Protein AF-A0AAN6PJI0-F1 (afdb_monomer)

Mean predicted aligned error: 19.9 Å

Structure (mmCIF, N/CA/C/O backbone):
data_AF-A0AAN6PJI0-F1
#
_entry.id   AF-A0AAN6PJI0-F1
#
loop_
_atom_site.group_PDB
_atom_site.id
_atom_site.type_symbol
_atom_site.label_atom_id
_atom_site.label_alt_id
_atom_site.label_comp_id
_atom_site.label_asym_id
_atom_site.label_entity_id
_atom_site.label_seq_id
_atom_site.pdbx_PDB_ins_code
_atom_site.Cartn_x
_atom_site.Cartn_y
_atom_site.Cartn_z
_atom_site.occupancy
_atom_site.B_iso_or_equiv
_atom_site.auth_seq_id
_atom_site.auth_comp_id
_atom_site.auth_asym_id
_atom_site.auth_atom_id
_atom_site.pdbx_PDB_model_num
ATOM 1 N N . MET A 1 1 ? 9.173 64.957 23.600 1.00 38.16 1 MET A N 1
ATOM 2 C CA . MET A 1 1 ? 7.944 65.754 23.432 1.00 38.16 1 MET A CA 1
ATOM 3 C C . MET A 1 1 ? 7.036 64.960 22.505 1.00 38.16 1 MET A C 1
ATOM 5 O O . MET A 1 1 ? 7.439 64.750 21.376 1.00 38.16 1 MET A O 1
ATOM 9 N N . HIS A 1 2 ? 5.967 64.412 23.104 1.00 47.19 2 HIS A N 1
ATOM 10 C CA . HIS A 1 2 ? 4.679 63.859 22.622 1.00 47.19 2 HIS A CA 1
ATOM 11 C C . HIS A 1 2 ? 4.461 63.482 21.136 1.00 47.19 2 HIS A C 1
ATOM 13 O O . HIS A 1 2 ? 4.970 64.168 20.261 1.00 47.19 2 HIS A O 1
ATOM 19 N N . PRO A 1 3 ? 3.418 62.684 20.825 1.00 57.16 3 PRO A N 1
ATOM 20 C CA . PRO A 1 3 ? 2.967 61.373 21.329 1.00 57.16 3 PRO A CA 1
ATOM 21 C C . PRO A 1 3 ? 2.756 60.431 20.093 1.00 57.16 3 PRO A C 1
ATOM 23 O O . PRO A 1 3 ? 3.161 60.767 18.990 1.00 57.16 3 PRO A O 1
ATOM 26 N N . THR A 1 4 ? 2.211 59.215 20.096 1.00 55.72 4 THR A N 1
ATOM 27 C CA . THR A 1 4 ? 0.791 58.864 20.277 1.00 55.72 4 THR A CA 1
ATOM 28 C C . THR A 1 4 ? 0.675 57.363 19.990 1.00 55.72 4 THR A C 1
ATOM 30 O O . THR A 1 4 ? 1.106 56.890 18.940 1.00 55.72 4 THR A O 1
ATOM 33 N N . ALA A 1 5 ? 0.100 56.620 20.928 1.00 54.84 5 ALA A N 1
ATOM 34 C CA . ALA A 1 5 ? -0.379 55.261 20.722 1.00 54.84 5 ALA A CA 1
ATOM 35 C C . ALA A 1 5 ? -1.598 55.266 19.789 1.00 54.84 5 ALA A C 1
ATOM 37 O O . ALA A 1 5 ? -2.395 56.188 19.895 1.00 54.84 5 ALA A O 1
ATOM 38 N N . LEU A 1 6 ? -1.799 54.220 18.981 1.00 56.66 6 LEU A N 1
ATOM 39 C CA . LEU A 1 6 ? -3.126 53.634 18.761 1.00 56.66 6 LEU A CA 1
ATOM 40 C C . LEU A 1 6 ? -2.981 52.170 18.312 1.00 56.66 6 LEU A C 1
ATOM 42 O O . LEU A 1 6 ? -2.373 51.842 17.298 1.00 56.66 6 LEU A O 1
ATOM 46 N N . LEU A 1 7 ? -3.533 51.306 19.158 1.00 54.62 7 LEU A N 1
ATOM 47 C CA . LEU A 1 7 ? -3.676 49.865 19.024 1.00 54.62 7 LEU A CA 1
ATOM 48 C C . LEU A 1 7 ? -4.573 49.525 17.827 1.00 54.62 7 LEU A C 1
ATOM 50 O O . LEU A 1 7 ? -5.766 49.815 17.863 1.00 54.62 7 LEU A O 1
ATOM 54 N N . PHE A 1 8 ? -4.053 48.812 16.829 1.00 54.12 8 PHE A N 1
ATOM 55 C CA . PHE A 1 8 ? -4.899 48.041 15.916 1.00 54.12 8 PHE A CA 1
ATOM 56 C C . PHE A 1 8 ? -5.066 46.624 16.467 1.00 54.12 8 PHE A C 1
ATOM 58 O O . PHE A 1 8 ? -4.474 45.660 15.989 1.00 54.12 8 PHE A O 1
ATOM 65 N N . LEU A 1 9 ? -5.904 46.512 17.501 1.00 57.09 9 LEU A N 1
ATOM 66 C CA . LEU A 1 9 ? -6.578 45.264 17.857 1.00 57.09 9 LEU A CA 1
ATOM 67 C C . LEU A 1 9 ? -7.657 44.983 16.799 1.00 57.09 9 LEU A C 1
ATOM 69 O O . LEU A 1 9 ? -8.849 45.160 17.031 1.00 57.09 9 LEU A O 1
ATOM 73 N N . GLY A 1 10 ? -7.220 44.577 15.608 1.00 56.66 10 GLY A N 1
ATOM 74 C CA . GLY A 1 10 ? -8.071 44.002 14.570 1.00 56.66 10 GLY A CA 1
ATOM 75 C C . GLY A 1 10 ? -8.195 42.503 14.799 1.00 56.66 10 GLY A C 1
ATOM 76 O O . GLY A 1 10 ? -7.484 41.714 14.184 1.00 56.66 10 GLY A O 1
ATOM 77 N N . PHE A 1 11 ? -9.048 42.128 15.748 1.00 57.69 11 PHE A N 1
ATOM 78 C CA . PHE A 1 11 ? -9.374 40.743 16.061 1.00 57.69 11 PHE A CA 1
ATOM 79 C C . PHE A 1 11 ? -9.913 40.009 14.821 1.00 57.69 11 PHE A C 1
ATOM 81 O O . PHE A 1 11 ? -10.855 40.449 14.167 1.00 57.69 11 PHE A O 1
ATOM 88 N N . LEU A 1 12 ? -9.290 38.865 14.550 1.00 66.06 12 LEU A N 1
ATOM 89 C CA . LEU A 1 12 ? -9.677 37.797 13.632 1.00 66.06 12 LEU A CA 1
ATOM 90 C C . LEU A 1 12 ? -11.150 37.381 13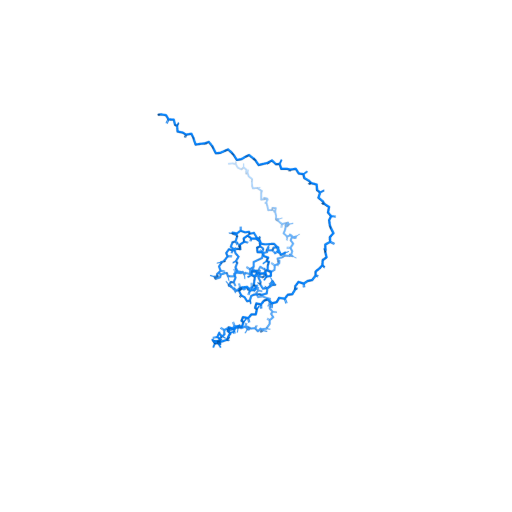.846 1.00 66.06 12 LEU A C 1
ATOM 92 O O . LEU A 1 12 ? -11.505 36.997 14.962 1.00 66.06 12 LEU A O 1
ATOM 96 N N . PRO A 1 13 ? -11.973 37.311 12.784 1.00 52.31 13 PRO A N 1
ATOM 97 C CA . PRO A 1 13 ? -12.663 36.043 12.579 1.00 52.31 13 PRO A CA 1
ATOM 98 C C . PRO A 1 13 ? -12.743 35.701 11.086 1.00 52.31 13 PRO A C 1
ATOM 100 O O . PRO A 1 13 ? -13.721 35.985 10.399 1.00 52.31 13 PRO A O 1
ATOM 103 N N . HIS A 1 14 ? -11.710 35.027 10.586 1.00 52.28 14 HIS A N 1
ATOM 104 C CA . HIS A 1 14 ? -11.825 34.204 9.377 1.00 52.28 14 HIS A CA 1
ATOM 105 C C . HIS A 1 14 ? -11.459 32.743 9.664 1.00 52.28 14 HIS A C 1
ATOM 107 O O . HIS A 1 14 ? -10.872 32.044 8.849 1.00 52.28 14 HIS A O 1
ATOM 113 N N . LEU A 1 15 ? -11.816 32.277 10.863 1.00 58.16 15 LEU A N 1
ATOM 114 C CA . LEU A 1 15 ? -11.722 30.877 11.273 1.00 58.16 15 LEU A CA 1
ATOM 115 C C . LEU A 1 15 ? -13.119 30.253 11.316 1.00 58.16 15 LEU A C 1
ATOM 117 O O . LEU A 1 15 ? -13.528 29.701 12.330 1.00 58.16 15 LEU A O 1
ATOM 121 N N . ILE A 1 16 ? -13.890 30.374 10.235 1.00 65.88 16 ILE A N 1
ATOM 122 C CA . ILE A 1 16 ? -15.137 29.614 10.098 1.00 65.88 16 ILE A CA 1
ATOM 123 C C . ILE A 1 16 ? -15.240 29.100 8.664 1.00 65.88 16 ILE A C 1
ATOM 125 O O . ILE A 1 16 ? -15.886 29.716 7.826 1.00 65.88 16 ILE A O 1
ATOM 129 N N . SER A 1 17 ? -14.542 27.996 8.384 1.00 58.66 17 SER A N 1
ATOM 130 C CA . SER A 1 17 ? -14.845 26.945 7.387 1.00 58.66 17 SER A CA 1
ATOM 131 C C . SER A 1 17 ? -13.541 26.182 7.112 1.00 58.66 17 SER A C 1
ATOM 133 O O . SER A 1 17 ? -12.540 26.794 6.783 1.00 58.66 17 SER A O 1
ATOM 135 N N . ALA A 1 18 ? -13.416 24.867 7.253 1.00 55.69 18 ALA A N 1
ATOM 136 C CA . ALA A 1 18 ? -14.421 23.829 7.168 1.00 55.69 18 ALA A CA 1
ATOM 137 C C . ALA A 1 18 ? -14.140 22.726 8.196 1.00 55.69 18 ALA A C 1
ATOM 139 O O . ALA A 1 18 ? -13.055 22.141 8.244 1.00 55.69 18 ALA A O 1
ATOM 140 N N . ALA A 1 19 ? -15.163 22.394 8.979 1.00 56.12 19 ALA A N 1
ATOM 141 C CA . ALA A 1 19 ? -15.259 21.109 9.645 1.00 56.12 19 ALA A CA 1
ATOM 142 C C . ALA A 1 19 ? -15.482 20.025 8.578 1.00 56.12 19 ALA A C 1
ATOM 144 O O . ALA A 1 19 ? -16.600 19.622 8.285 1.00 56.12 19 ALA A O 1
ATOM 145 N N . ALA A 1 20 ? -14.388 19.583 7.972 1.00 59.81 20 ALA A N 1
ATOM 146 C CA . ALA A 1 20 ? -14.269 18.270 7.360 1.00 59.81 20 ALA A CA 1
ATOM 147 C C . ALA A 1 20 ? -12.823 17.799 7.541 1.00 59.81 20 ALA A C 1
ATOM 149 O O . ALA A 1 20 ? -12.128 17.448 6.588 1.00 59.81 20 ALA A O 1
ATOM 150 N N . LEU A 1 21 ? -12.346 17.810 8.791 1.00 53.78 21 LEU A N 1
ATOM 151 C CA . LEU A 1 21 ? -11.175 17.028 9.171 1.00 53.78 21 LEU A CA 1
ATOM 152 C C . LEU A 1 21 ? -11.587 15.563 9.038 1.00 53.78 21 LEU A C 1
ATOM 154 O O . LEU A 1 21 ? -12.032 14.940 10.001 1.00 53.78 21 LEU A O 1
ATOM 158 N N . LYS A 1 22 ? -11.511 15.032 7.813 1.00 63.72 22 LYS A N 1
ATOM 159 C CA . LYS A 1 22 ? -11.614 13.598 7.577 1.00 63.72 22 LYS A CA 1
ATOM 160 C C . LYS A 1 22 ? -10.612 12.965 8.529 1.00 63.72 22 LYS A C 1
ATOM 162 O O . LYS A 1 22 ? -9.430 13.308 8.483 1.00 63.72 22 LYS A O 1
ATOM 167 N N . ALA A 1 23 ? -11.126 12.156 9.452 1.00 67.50 23 ALA A N 1
ATOM 168 C CA . ALA A 1 23 ? -10.345 11.438 10.443 1.00 67.50 23 ALA A CA 1
ATOM 169 C C . ALA A 1 23 ? -9.059 10.928 9.777 1.00 67.50 23 ALA A C 1
ATOM 171 O O . ALA A 1 23 ? -9.131 10.192 8.791 1.00 67.50 23 ALA A O 1
ATOM 172 N N . ARG A 1 24 ? -7.894 11.409 10.235 1.00 76.44 24 ARG A N 1
ATOM 173 C CA . ARG A 1 24 ? -6.611 11.049 9.625 1.00 76.44 24 ARG A CA 1
ATOM 174 C C . ARG A 1 24 ? -6.329 9.588 9.931 1.00 76.44 24 ARG A C 1
ATOM 176 O O . ARG A 1 24 ? -5.830 9.270 11.003 1.00 76.44 24 ARG A O 1
ATOM 183 N N . GLN A 1 25 ? -6.680 8.719 8.993 1.00 86.25 25 GLN A N 1
ATOM 184 C CA . GLN A 1 25 ? -6.248 7.334 8.987 1.00 86.25 25 GLN A CA 1
ATOM 185 C C . GLN A 1 25 ? -4.715 7.316 8.976 1.00 86.25 25 GLN A C 1
ATOM 187 O O . GLN A 1 25 ? -4.090 7.862 8.066 1.00 86.25 25 GLN A O 1
ATOM 192 N N . THR A 1 26 ? -4.118 6.702 9.988 1.00 92.25 26 THR A N 1
ATOM 193 C CA . THR A 1 26 ? -2.676 6.485 10.062 1.00 92.25 26 THR A CA 1
ATOM 194 C C . THR A 1 26 ? -2.379 5.081 9.564 1.00 92.25 26 THR A C 1
ATOM 196 O O . THR A 1 26 ? -2.948 4.114 10.070 1.00 92.25 26 THR A O 1
ATOM 199 N N . VAL A 1 27 ? -1.479 4.965 8.593 1.00 94.94 27 VAL A N 1
ATOM 200 C CA . VAL A 1 27 ? -0.956 3.676 8.134 1.00 94.94 27 VAL A CA 1
ATOM 201 C C . VAL A 1 27 ? 0.457 3.502 8.670 1.00 94.94 27 VAL A C 1
ATOM 203 O O . VAL A 1 27 ? 1.307 4.372 8.480 1.00 94.94 27 VAL A O 1
ATOM 206 N N . THR A 1 28 ? 0.722 2.370 9.313 1.00 96.56 28 THR A N 1
ATOM 207 C CA . THR A 1 28 ? 2.076 1.936 9.661 1.00 96.56 28 THR A CA 1
ATOM 208 C C . THR A 1 28 ? 2.437 0.753 8.783 1.00 96.56 28 THR A C 1
ATOM 210 O O . THR A 1 28 ? 1.921 -0.348 8.974 1.00 96.56 28 THR A O 1
ATOM 213 N N . CYS A 1 29 ? 3.320 0.984 7.813 1.00 97.81 29 CYS A N 1
ATOM 214 C CA . CYS A 1 29 ? 3.800 -0.074 6.943 1.00 97.81 29 CYS A CA 1
ATOM 215 C C . CYS A 1 29 ? 5.008 -0.793 7.545 1.00 97.81 29 CYS A C 1
ATOM 217 O O . CYS A 1 29 ? 5.931 -0.149 8.037 1.00 97.81 29 CYS A O 1
ATOM 219 N N . GLN A 1 30 ? 4.993 -2.121 7.488 1.00 97.81 30 GLN A N 1
ATOM 220 C CA . GLN A 1 30 ? 6.086 -2.987 7.932 1.00 97.81 30 GLN A CA 1
ATOM 221 C C . GLN A 1 30 ? 6.850 -3.580 6.746 1.00 97.81 30 GLN A C 1
ATOM 223 O O . GLN A 1 30 ? 8.071 -3.682 6.807 1.00 97.81 30 GLN A O 1
ATOM 228 N N . ILE A 1 31 ? 6.147 -3.956 5.671 1.00 97.94 31 ILE A N 1
ATOM 229 C CA . ILE A 1 31 ? 6.756 -4.507 4.455 1.00 97.94 31 ILE A CA 1
ATOM 230 C C . ILE A 1 31 ? 6.241 -3.748 3.239 1.00 97.94 31 ILE A C 1
ATOM 232 O O . ILE A 1 31 ? 5.034 -3.691 2.990 1.00 97.94 31 ILE A O 1
ATOM 236 N N . LEU A 1 32 ? 7.196 -3.204 2.493 1.00 98.38 32 LEU A N 1
ATOM 237 C CA . LEU A 1 32 ? 7.026 -2.605 1.179 1.00 98.38 32 LEU A CA 1
ATOM 238 C C . LEU A 1 32 ? 7.436 -3.630 0.123 1.00 98.38 32 LEU A C 1
ATOM 240 O O . LEU A 1 32 ? 8.415 -4.354 0.318 1.00 98.38 32 LEU A O 1
ATOM 244 N N . PHE A 1 33 ? 6.691 -3.696 -0.974 1.00 98.31 33 PHE A N 1
ATOM 245 C CA . PHE A 1 33 ? 7.032 -4.563 -2.091 1.00 98.31 33 PHE A CA 1
ATOM 246 C C . PHE A 1 33 ? 6.687 -3.904 -3.431 1.00 98.31 33 PHE A C 1
ATOM 248 O O . PHE A 1 33 ? 5.577 -3.372 -3.565 1.00 98.31 33 PHE A O 1
ATOM 255 N N . PRO A 1 34 ? 7.589 -3.950 -4.427 1.00 98.19 34 PRO A N 1
ATOM 256 C CA . PRO A 1 34 ? 7.363 -3.302 -5.707 1.00 98.19 34 PRO A CA 1
ATOM 257 C C . PRO A 1 34 ? 6.400 -4.111 -6.576 1.00 98.19 34 PRO A C 1
ATOM 259 O O . PRO A 1 34 ? 6.539 -5.328 -6.713 1.00 98.19 34 PRO A O 1
ATOM 262 N N . ALA A 1 35 ? 5.448 -3.434 -7.217 1.00 98.12 35 ALA A N 1
ATOM 263 C CA . ALA A 1 35 ? 4.647 -4.061 -8.267 1.00 98.12 35 ALA A CA 1
ATOM 264 C C . ALA A 1 35 ? 5.501 -4.351 -9.509 1.00 98.12 35 ALA A C 1
ATOM 266 O O . ALA A 1 35 ? 6.362 -3.554 -9.894 1.00 98.12 35 ALA A O 1
ATOM 267 N N . SER A 1 36 ? 5.244 -5.472 -10.169 1.00 97.75 36 SER A N 1
ATOM 268 C CA . SER A 1 36 ? 5.863 -5.828 -11.445 1.00 97.75 36 SER A CA 1
ATOM 269 C C . SER A 1 36 ? 5.097 -5.227 -12.625 1.00 97.75 36 SER A C 1
ATOM 271 O O . SER A 1 36 ? 3.953 -4.782 -12.512 1.00 97.75 36 SER A O 1
ATOM 273 N N . ALA A 1 37 ? 5.727 -5.223 -13.800 1.00 97.56 37 ALA A N 1
ATOM 274 C CA . ALA A 1 37 ? 5.069 -4.787 -15.023 1.00 97.56 37 ALA A CA 1
ATOM 275 C C . ALA A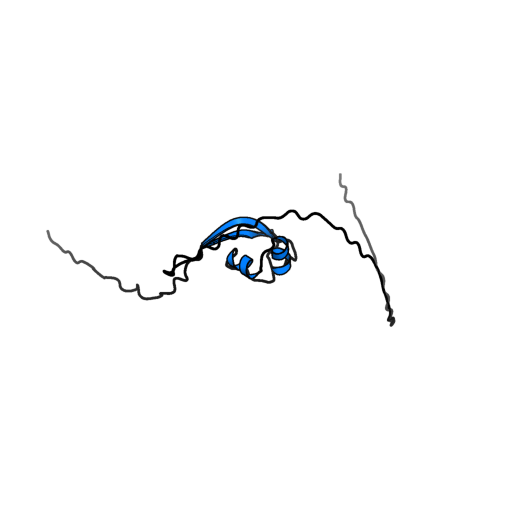 1 37 ? 3.872 -5.696 -15.345 1.00 97.56 37 ALA A C 1
ATOM 277 O O . ALA A 1 37 ? 4.023 -6.907 -15.481 1.00 97.56 37 ALA A O 1
ATOM 278 N N . GLY A 1 38 ? 2.691 -5.092 -15.492 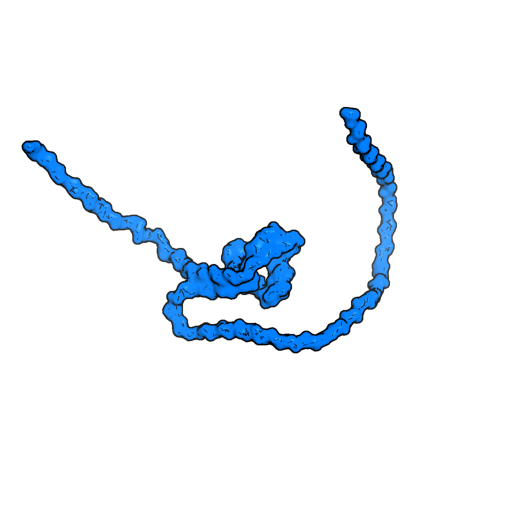1.00 95.69 38 GLY A N 1
ATOM 279 C CA . GLY A 1 38 ? 1.447 -5.808 -15.784 1.00 95.69 38 GLY A CA 1
ATOM 280 C C . GLY A 1 38 ? 0.682 -6.303 -14.554 1.00 95.69 38 GLY A C 1
ATOM 281 O O . GLY A 1 38 ? -0.395 -6.871 -14.729 1.00 95.69 38 GLY A O 1
ATOM 282 N N . ASP A 1 39 ? 1.177 -6.062 -13.334 1.00 97.62 39 ASP A N 1
ATOM 283 C CA . ASP A 1 39 ? 0.423 -6.397 -12.128 1.00 97.62 39 ASP A CA 1
ATOM 284 C C . ASP A 1 39 ? -0.877 -5.593 -12.026 1.00 97.62 39 ASP A C 1
ATOM 286 O O . ASP A 1 39 ? -0.934 -4.378 -12.252 1.00 97.62 39 ASP A O 1
ATOM 290 N N . THR A 1 40 ? -1.929 -6.299 -11.622 1.00 98.38 40 THR A N 1
ATOM 291 C CA . THR A 1 40 ? -3.197 -5.710 -11.204 1.00 98.38 40 THR A CA 1
ATOM 292 C C . THR A 1 40 ? -3.327 -5.784 -9.690 1.00 98.38 40 THR A C 1
ATOM 294 O O . THR A 1 40 ? -2.666 -6.602 -9.053 1.00 98.38 40 THR A O 1
ATOM 297 N N . CYS A 1 41 ? -4.221 -4.991 -9.099 1.00 98.06 41 CYS A N 1
ATOM 298 C CA . CYS A 1 41 ? -4.514 -5.117 -7.673 1.00 98.06 41 CYS A CA 1
ATOM 299 C C . CYS A 1 41 ? -4.874 -6.558 -7.289 1.00 98.06 41 CYS A C 1
ATOM 301 O O . CYS A 1 41 ? -4.334 -7.043 -6.310 1.00 98.06 41 CYS A O 1
ATOM 303 N N . ASP A 1 42 ? -5.713 -7.255 -8.062 1.00 98.31 42 ASP A N 1
ATOM 304 C CA . ASP A 1 42 ? -6.105 -8.643 -7.776 1.00 98.31 42 ASP A CA 1
ATOM 305 C C . ASP A 1 42 ? -4.919 -9.616 -7.818 1.00 98.31 42 ASP A C 1
ATOM 307 O O . ASP A 1 42 ? -4.691 -10.354 -6.859 1.00 98.31 42 ASP A O 1
ATOM 311 N N . SER A 1 43 ? -4.131 -9.598 -8.900 1.00 97.94 43 SER A N 1
ATOM 312 C CA . SER A 1 43 ? -2.983 -10.505 -9.041 1.00 97.94 43 SER A CA 1
ATOM 313 C C . SER A 1 43 ? -1.905 -10.231 -7.992 1.00 97.94 43 SER A C 1
ATOM 315 O O . SER A 1 43 ? -1.344 -11.168 -7.421 1.00 97.94 43 SER A O 1
ATOM 317 N N . PHE A 1 44 ? -1.658 -8.955 -7.693 1.00 98.00 44 PHE A N 1
ATOM 318 C CA . PHE A 1 44 ? -0.671 -8.532 -6.711 1.00 98.00 44 PHE A CA 1
ATOM 319 C C . PHE A 1 44 ? -1.087 -8.950 -5.298 1.00 98.00 44 PHE A C 1
ATOM 321 O O . PHE A 1 44 ? -0.344 -9.662 -4.625 1.00 98.00 44 PHE A O 1
ATOM 328 N N . VAL A 1 45 ? -2.295 -8.588 -4.851 1.00 98.00 45 VAL A N 1
ATOM 329 C CA . VAL A 1 45 ? -2.747 -8.838 -3.468 1.00 98.00 45 VAL A CA 1
ATOM 330 C C . VAL A 1 45 ? -2.972 -10.318 -3.170 1.00 98.00 45 VAL A C 1
ATOM 332 O O . VAL A 1 45 ? -2.758 -10.739 -2.031 1.00 98.00 45 VAL A O 1
ATOM 335 N N . ALA A 1 46 ? -3.326 -11.121 -4.179 1.00 97.88 46 ALA A N 1
ATOM 336 C CA . ALA A 1 46 ? -3.484 -12.565 -4.032 1.00 97.88 46 ALA A CA 1
ATOM 337 C C . ALA A 1 46 ? -2.186 -13.244 -3.562 1.00 97.88 46 ALA A C 1
ATOM 339 O O . ALA A 1 46 ? -2.237 -14.128 -2.706 1.00 97.88 46 ALA A O 1
ATOM 340 N N . SER A 1 47 ? -1.023 -12.788 -4.044 1.00 96.06 47 SER A N 1
ATOM 341 C CA . SER A 1 47 ? 0.283 -13.329 -3.630 1.00 96.06 47 SER A CA 1
ATOM 342 C C . SER A 1 47 ? 0.622 -13.062 -2.154 1.00 96.06 47 SER A C 1
ATOM 344 O O . SER A 1 47 ? 1.393 -13.807 -1.552 1.00 96.06 47 SER A O 1
ATOM 346 N N . TRP A 1 48 ? -0.017 -12.055 -1.551 1.00 96.69 48 TRP A N 1
ATOM 347 C CA . TRP A 1 48 ? 0.148 -11.661 -0.148 1.00 96.69 48 TRP A CA 1
ATOM 348 C C . TRP A 1 48 ? -1.003 -12.130 0.751 1.00 96.69 48 TRP A C 1
ATOM 350 O O . TRP A 1 48 ? -1.019 -11.820 1.942 1.00 96.69 48 TRP A O 1
ATOM 360 N N . GLY A 1 49 ? -1.992 -12.844 0.199 1.00 96.50 49 GLY A N 1
ATOM 361 C CA . GLY A 1 49 ? -3.208 -13.212 0.930 1.00 96.50 49 GLY A CA 1
ATOM 362 C C . GLY A 1 49 ? -4.040 -12.000 1.377 1.00 96.50 49 GLY A C 1
ATOM 363 O O . GLY A 1 49 ? -4.775 -12.078 2.364 1.00 96.50 49 GLY A O 1
ATOM 364 N N . LEU A 1 50 ? -3.909 -10.869 0.680 1.00 96.69 50 LEU A N 1
ATOM 365 C CA . LEU A 1 50 ? -4.653 -9.641 0.937 1.00 96.69 50 LEU A CA 1
ATOM 366 C C . LEU A 1 50 ? -5.914 -9.575 0.070 1.00 96.69 50 LEU A C 1
ATOM 368 O O . LEU A 1 50 ? -5.997 -10.160 -1.003 1.00 96.69 50 LEU A O 1
ATOM 372 N N . THR A 1 51 ? -6.895 -8.795 0.522 1.00 98.19 51 THR A N 1
ATOM 373 C CA . THR A 1 51 ? -8.004 -8.350 -0.334 1.00 98.19 51 THR A CA 1
ATOM 374 C C . THR A 1 51 ? -7.663 -6.996 -0.949 1.00 98.19 51 THR A C 1
ATOM 376 O O . THR A 1 51 ? -6.930 -6.210 -0.342 1.00 98.19 51 THR A O 1
ATOM 379 N N . VAL A 1 52 ? -8.251 -6.665 -2.103 1.00 98.12 52 VAL A N 1
ATOM 380 C CA . VAL A 1 52 ? -8.076 -5.344 -2.739 1.00 98.12 52 VAL A CA 1
ATOM 381 C C . VAL A 1 52 ? -8.463 -4.201 -1.791 1.00 98.12 52 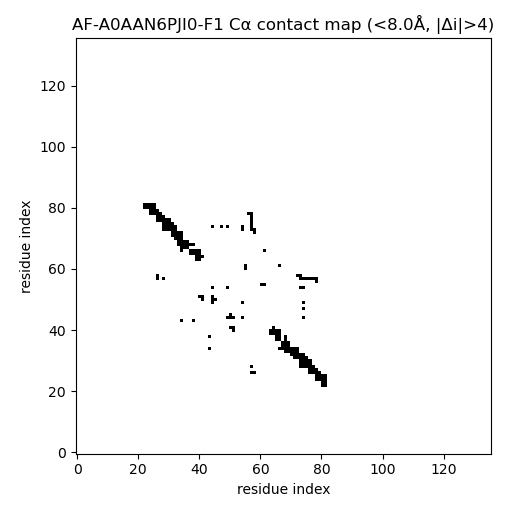VAL A C 1
ATOM 383 O O . VAL A 1 52 ? -7.756 -3.200 -1.705 1.00 98.12 52 VAL A O 1
ATOM 386 N N . ALA A 1 53 ? -9.538 -4.365 -1.014 1.00 97.06 53 ALA A N 1
ATOM 387 C CA . ALA A 1 53 ? -9.960 -3.370 -0.027 1.00 97.06 53 ALA A CA 1
ATOM 388 C C . ALA A 1 53 ? -8.924 -3.183 1.098 1.00 97.06 53 ALA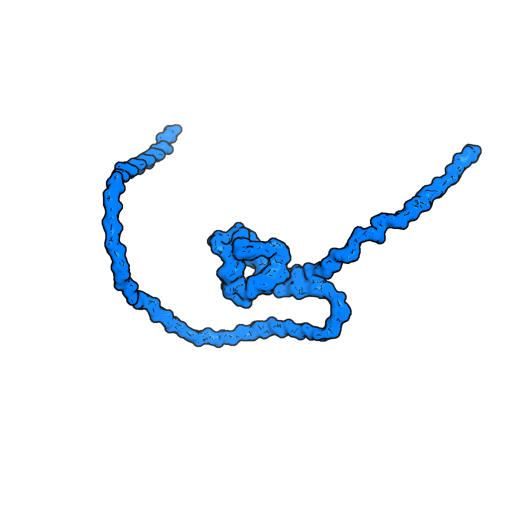 A C 1
ATOM 390 O O . ALA A 1 53 ? -8.610 -2.053 1.471 1.00 97.06 53 ALA A O 1
ATOM 391 N N . GLY A 1 54 ? -8.355 -4.278 1.618 1.00 97.38 54 GLY A N 1
ATOM 392 C CA . GLY A 1 54 ? -7.285 -4.211 2.620 1.00 97.38 54 GLY A CA 1
ATOM 393 C C . GLY A 1 54 ? -6.019 -3.552 2.072 1.00 97.38 54 GLY A C 1
ATOM 394 O O . GLY A 1 54 ? -5.404 -2.726 2.743 1.00 97.38 54 GLY A O 1
ATOM 395 N N . PHE A 1 55 ? -5.677 -3.849 0.821 1.00 98.12 55 PHE A N 1
ATOM 396 C CA . PHE A 1 55 ? -4.561 -3.223 0.124 1.00 98.12 55 PHE A CA 1
ATOM 397 C C . PHE A 1 55 ? -4.749 -1.713 -0.067 1.00 98.12 55 PHE A C 1
ATOM 399 O O . PHE A 1 55 ? -3.828 -0.950 0.214 1.00 98.12 55 PHE A O 1
ATOM 406 N N . GLN A 1 56 ? -5.940 -1.259 -0.463 1.00 97.31 56 GLN A N 1
ATOM 407 C CA . GLN A 1 56 ? -6.259 0.172 -0.569 1.00 97.31 56 GLN A CA 1
ATOM 408 C C . GLN A 1 56 ? -6.259 0.878 0.794 1.00 97.31 56 GLN A C 1
ATOM 410 O O . GLN A 1 56 ? -5.885 2.047 0.880 1.00 97.31 56 GLN A O 1
ATOM 415 N N . ALA A 1 57 ? -6.634 0.180 1.871 1.00 96.06 57 ALA A N 1
ATOM 416 C CA . ALA A 1 57 ? -6.540 0.722 3.225 1.00 96.06 57 ALA A CA 1
ATOM 417 C C . ALA A 1 57 ? -5.078 0.912 3.672 1.00 96.06 57 ALA A C 1
ATOM 419 O O . ALA A 1 57 ? -4.761 1.910 4.317 1.00 96.06 57 ALA A O 1
ATOM 420 N N . LEU A 1 58 ? -4.189 -0.019 3.306 1.00 97.12 58 LEU A N 1
ATOM 421 C CA . LEU A 1 58 ? -2.743 0.089 3.532 1.00 97.12 58 LEU A CA 1
ATOM 422 C C . LEU A 1 58 ? -2.060 1.089 2.587 1.00 97.12 58 LEU A C 1
ATOM 424 O O . LEU A 1 58 ? -0.985 1.585 2.902 1.00 97.12 58 LEU A O 1
ATOM 428 N N . ASN A 1 59 ? -2.668 1.410 1.446 1.00 97.31 59 ASN A N 1
ATOM 429 C CA . ASN A 1 59 ? -2.093 2.306 0.444 1.00 97.31 59 ASN A CA 1
ATOM 430 C C . ASN A 1 59 ? -3.109 3.378 0.022 1.00 97.31 59 ASN A C 1
ATOM 432 O O . ASN A 1 59 ? -3.656 3.316 -1.085 1.00 97.31 59 ASN A O 1
ATOM 436 N N . PRO A 1 60 ? -3.389 4.372 0.887 1.00 95.12 60 PRO A N 1
ATOM 437 C CA . PRO A 1 60 ? -4.316 5.443 0.556 1.00 95.12 60 PRO A CA 1
ATOM 438 C C . PRO A 1 60 ? -3.892 6.162 -0.730 1.00 95.12 60 PRO A C 1
ATOM 440 O O . PRO A 1 60 ? -2.771 6.653 -0.834 1.00 95.12 60 PRO A O 1
ATOM 443 N N . GLY A 1 61 ? -4.802 6.239 -1.702 1.00 92.88 61 GLY A N 1
ATOM 444 C CA . GLY A 1 61 ? -4.552 6.870 -3.004 1.00 92.88 61 GLY A CA 1
ATOM 445 C C . GLY A 1 61 ? -4.207 5.899 -4.136 1.00 92.88 61 GLY A C 1
ATOM 446 O O . GLY A 1 61 ? -4.182 6.316 -5.293 1.00 92.88 61 GLY A O 1
ATOM 447 N N . VAL A 1 62 ? -4.020 4.607 -3.848 1.00 96.50 62 VAL A N 1
ATOM 448 C CA . VAL A 1 62 ? -3.964 3.577 -4.894 1.00 96.50 62 VAL A CA 1
ATOM 449 C C . VAL A 1 62 ? -5.257 3.564 -5.706 1.00 96.50 62 VAL A C 1
ATOM 451 O O . VAL A 1 62 ? -6.357 3.565 -5.153 1.00 96.50 62 VAL A O 1
ATOM 454 N N . SER A 1 63 ? -5.110 3.490 -7.029 1.00 94.38 63 SER A N 1
ATOM 455 C CA . SER A 1 63 ? -6.219 3.365 -7.975 1.00 94.38 63 SER A CA 1
ATOM 456 C C . SER A 1 63 ? -6.153 2.012 -8.674 1.00 94.38 63 SER A C 1
ATOM 458 O O . SER A 1 63 ? -5.307 1.788 -9.530 1.00 94.38 63 SER A O 1
ATOM 460 N N . CYS A 1 64 ? -7.051 1.103 -8.301 1.00 96.62 64 CYS A N 1
ATOM 461 C CA . CYS A 1 64 ? -7.181 -0.201 -8.949 1.00 96.62 64 CYS A CA 1
ATOM 462 C C . CYS A 1 64 ? -7.961 -0.087 -10.274 1.00 96.62 64 CYS A C 1
ATOM 464 O O . CYS A 1 64 ? -8.805 0.801 -10.398 1.00 96.62 64 CYS A O 1
ATOM 466 N N . PRO A 1 65 ? -7.729 -0.979 -11.256 1.00 96.94 65 PRO A N 1
ATOM 467 C CA . PRO A 1 65 ? -6.954 -2.218 -11.148 1.00 96.94 65 PRO A CA 1
ATOM 468 C C . PRO A 1 65 ? -5.452 -2.062 -11.395 1.00 96.94 65 PRO A C 1
ATOM 470 O O . PRO A 1 65 ? -4.715 -2.986 -11.084 1.00 96.94 65 PRO A O 1
ATOM 473 N N . THR A 1 66 ? -4.991 -0.946 -11.953 1.00 94.94 66 THR A N 1
ATOM 474 C CA . THR A 1 66 ? -3.613 -0.798 -12.441 1.00 94.94 66 THR A CA 1
ATOM 475 C C . THR A 1 66 ? -2.637 -0.405 -11.340 1.00 94.94 66 THR A C 1
ATOM 477 O O . THR A 1 66 ? -2.853 0.593 -10.654 1.00 94.94 66 THR A O 1
ATOM 480 N N . LEU A 1 67 ? -1.523 -1.126 -11.232 1.00 97.62 67 LEU A N 1
ATOM 481 C CA . LEU A 1 67 ? -0.400 -0.734 -10.384 1.00 97.62 67 LEU A CA 1
ATOM 482 C C . LEU A 1 67 ? 0.716 -0.102 -11.213 1.00 97.62 67 LEU A C 1
ATOM 484 O O . LEU A 1 67 ? 0.888 -0.389 -12.399 1.00 97.62 67 LEU A O 1
ATOM 488 N N . VAL A 1 68 ? 1.477 0.784 -10.580 1.00 97.69 68 VAL A N 1
ATOM 489 C CA . VAL A 1 68 ? 2.647 1.399 -11.200 1.00 97.69 68 VAL A CA 1
ATOM 490 C C . VAL A 1 68 ? 3.818 0.435 -11.038 1.00 97.69 68 VAL A C 1
ATOM 492 O O . VAL A 1 68 ? 4.250 0.161 -9.923 1.00 97.69 68 VAL A O 1
ATOM 495 N N . SER A 1 69 ? 4.333 -0.081 -12.153 1.00 97.56 69 SER A N 1
ATOM 496 C CA . SER A 1 69 ? 5.501 -0.968 -12.148 1.00 97.56 69 SER A CA 1
ATOM 497 C C . SER A 1 69 ? 6.689 -0.309 -11.442 1.00 97.56 69 SER A C 1
ATOM 499 O O . SER A 1 69 ? 7.023 0.842 -11.722 1.00 97.56 69 SER A O 1
ATOM 501 N N . GLY A 1 70 ? 7.347 -1.053 -10.557 1.00 97.25 70 GLY A N 1
ATOM 502 C CA . GLY A 1 70 ? 8.470 -0.593 -9.743 1.00 97.25 70 GLY A CA 1
ATOM 503 C C . GLY A 1 70 ? 8.081 0.306 -8.567 1.00 97.25 70 GLY A C 1
ATOM 504 O O . GLY A 1 70 ? 8.965 0.713 -7.821 1.00 97.25 70 GLY A O 1
ATOM 505 N N . HIS A 1 71 ? 6.796 0.626 -8.381 1.00 98.12 71 HIS A N 1
ATOM 506 C CA . HIS A 1 71 ? 6.339 1.367 -7.210 1.00 98.12 71 HIS A CA 1
ATOM 507 C C . HIS A 1 71 ? 6.150 0.426 -6.023 1.00 98.12 71 HIS A C 1
ATOM 509 O O . HIS A 1 71 ? 5.469 -0.595 -6.142 1.00 98.12 71 HIS A O 1
ATOM 515 N N . ASP A 1 72 ? 6.728 0.800 -4.885 1.00 98.38 72 ASP A N 1
ATOM 516 C CA . ASP A 1 72 ? 6.602 0.065 -3.634 1.00 98.38 72 ASP A CA 1
ATOM 517 C C . ASP A 1 72 ? 5.239 0.300 -2.989 1.00 98.38 72 ASP A C 1
ATOM 519 O O . ASP A 1 72 ? 4.876 1.426 -2.645 1.00 98.38 72 ASP A O 1
ATOM 523 N N . TYR A 1 73 ? 4.510 -0.787 -2.764 1.00 98.50 73 TYR A N 1
ATOM 524 C CA . TYR A 1 73 ? 3.255 -0.767 -2.033 1.00 98.50 73 TYR A CA 1
ATOM 525 C C . TYR A 1 73 ? 3.391 -1.484 -0.697 1.00 98.50 73 TYR A C 1
ATOM 527 O O . TYR A 1 73 ? 4.104 -2.478 -0.558 1.00 98.50 73 TYR A O 1
ATOM 535 N N . CYS A 1 74 ? 2.661 -0.998 0.297 1.00 98.62 74 CYS A N 1
ATOM 536 C CA . CYS A 1 74 ? 2.564 -1.648 1.583 1.00 98.62 74 CYS A CA 1
ATOM 537 C C . CYS A 1 74 ? 1.730 -2.926 1.492 1.00 98.62 74 CYS A C 1
ATOM 539 O O . CYS A 1 74 ? 0.542 -2.881 1.159 1.00 98.62 74 CYS A O 1
ATOM 541 N N . VAL A 1 75 ? 2.338 -4.055 1.836 1.00 98.19 75 VAL A N 1
ATOM 542 C CA . VAL A 1 75 ? 1.708 -5.385 1.785 1.00 98.19 75 VAL A CA 1
ATOM 543 C C . VAL A 1 75 ? 1.575 -6.026 3.165 1.00 98.19 75 VAL A C 1
ATOM 545 O O . VAL A 1 75 ? 0.768 -6.928 3.365 1.00 98.19 75 VAL A O 1
ATOM 548 N N . VAL A 1 76 ? 2.303 -5.514 4.158 1.00 97.75 76 VAL A N 1
ATOM 549 C CA . VAL A 1 76 ? 2.105 -5.859 5.568 1.00 97.75 76 VAL A CA 1
ATOM 550 C C . VAL A 1 76 ? 2.177 -4.584 6.384 1.00 97.75 76 VAL A C 1
ATOM 552 O O . VAL A 1 76 ? 3.157 -3.846 6.311 1.00 97.75 76 VAL A O 1
ATOM 555 N N . GLY A 1 77 ? 1.147 -4.323 7.179 1.00 96.25 77 GLY A N 1
ATOM 556 C CA . GLY A 1 77 ? 1.061 -3.119 7.988 1.00 96.25 77 GLY A CA 1
ATOM 557 C C . GLY A 1 77 ? -0.192 -3.090 8.847 1.00 96.25 77 GLY A C 1
ATOM 558 O O . GLY A 1 77 ? -0.965 -4.049 8.891 1.00 96.25 77 GLY A O 1
ATOM 559 N N . SER A 1 78 ? -0.385 -1.978 9.539 1.00 96.00 78 SER A N 1
ATOM 560 C CA . SER A 1 78 ? -1.587 -1.702 10.313 1.00 96.00 78 SER A CA 1
ATOM 561 C C . SER A 1 78 ? -2.192 -0.372 9.891 1.00 96.00 78 SER A C 1
ATOM 563 O O . SER A 1 78 ? -1.502 0.553 9.461 1.00 96.00 78 SER A O 1
ATOM 565 N N . VAL A 1 79 ? -3.512 -0.295 10.008 1.00 94.25 79 VAL A N 1
ATOM 566 C CA . VAL A 1 79 ? -4.287 0.891 9.670 1.00 94.25 79 VAL A CA 1
ATOM 567 C C . VAL A 1 79 ? -5.043 1.295 10.932 1.00 94.25 79 VAL A C 1
ATOM 569 O O . VAL A 1 79 ? -5.882 0.544 11.423 1.00 94.25 79 VAL A O 1
ATOM 572 N N . SER A 1 80 ? -4.714 2.455 11.494 1.00 90.81 80 SER A N 1
ATOM 573 C CA . SER A 1 80 ? -5.338 2.987 12.707 1.00 90.81 80 SER A CA 1
ATOM 574 C C . SER A 1 80 ? -6.179 4.204 12.355 1.00 90.81 80 SER A C 1
ATOM 576 O O . SER A 1 80 ? -5.706 5.119 11.681 1.00 90.81 80 SER A O 1
ATOM 578 N N . ALA A 1 81 ? -7.448 4.197 12.750 1.00 80.25 81 ALA A N 1
ATOM 579 C CA . ALA A 1 81 ? -8.281 5.390 12.697 1.00 80.25 81 ALA A CA 1
ATOM 580 C C . ALA A 1 81 ? -8.093 6.164 14.010 1.00 80.25 81 ALA A C 1
ATOM 582 O O . ALA A 1 81 ? -7.897 5.542 15.058 1.00 80.25 81 ALA A O 1
ATOM 583 N N . PRO A 1 82 ? -8.154 7.506 13.998 1.00 70.75 82 PRO A N 1
ATOM 584 C CA . PRO A 1 82 ? -8.147 8.259 15.239 1.00 70.75 82 PRO A CA 1
ATOM 585 C C . PRO A 1 82 ? -9.360 7.827 16.074 1.00 70.75 82 PRO A C 1
ATOM 587 O O . PRO A 1 82 ? -10.413 7.523 15.499 1.00 70.75 82 PRO A O 1
ATOM 590 N N . PRO A 1 83 ? -9.224 7.774 17.410 1.00 59.03 83 PRO A N 1
ATOM 591 C CA . PRO A 1 83 ? -10.284 7.291 18.277 1.00 59.03 83 PRO A CA 1
ATOM 592 C C . PRO A 1 83 ? -11.528 8.157 18.076 1.00 59.03 83 PRO A C 1
ATOM 594 O O . PRO A 1 83 ? -11.574 9.320 18.468 1.00 59.03 83 PRO A O 1
ATOM 597 N N . THR A 1 84 ? -12.544 7.588 17.439 1.00 57.16 84 THR A N 1
ATOM 598 C CA . THR A 1 84 ? -13.922 8.036 17.611 1.00 57.16 84 THR A CA 1
ATOM 599 C C . THR A 1 84 ? -14.405 7.346 18.875 1.00 57.16 84 THR A C 1
ATOM 601 O O . THR A 1 84 ? -14.196 6.146 19.032 1.00 57.16 84 THR A O 1
ATOM 604 N N . THR A 1 85 ? -14.960 8.099 19.822 1.00 50.88 85 THR A N 1
ATOM 605 C CA . THR A 1 85 ? -15.478 7.593 21.098 1.00 50.88 85 THR A CA 1
ATOM 606 C C . THR A 1 85 ? -16.552 6.537 20.831 1.00 50.88 85 THR A C 1
ATOM 608 O O . THR A 1 85 ? -17.726 6.847 20.662 1.00 50.88 85 THR A O 1
ATOM 611 N N . SER A 1 86 ? -16.150 5.281 20.684 1.00 50.22 86 SER A N 1
ATOM 612 C CA . SER A 1 86 ? -17.025 4.133 20.481 1.00 50.22 86 SER A CA 1
ATOM 613 C C . SER A 1 86 ? -16.294 2.900 20.999 1.00 50.22 86 SER A C 1
ATOM 615 O O . SER A 1 86 ? -15.275 2.464 20.471 1.00 50.22 86 SER A O 1
ATOM 617 N N . THR A 1 87 ? -16.811 2.428 22.125 1.00 47.12 87 THR A N 1
ATOM 618 C CA . THR A 1 87 ? -16.448 1.251 22.907 1.00 47.12 87 THR A CA 1
ATOM 619 C C . THR A 1 87 ? -16.174 0.008 22.044 1.00 47.12 87 THR A C 1
ATOM 621 O O . THR A 1 87 ? -17.027 -0.376 21.255 1.00 47.12 87 THR A O 1
ATOM 624 N N . THR A 1 88 ? -15.014 -0.629 22.279 1.00 47.09 88 THR A N 1
ATOM 625 C CA . THR A 1 88 ? -14.676 -2.062 22.073 1.00 47.09 88 THR A CA 1
ATOM 626 C C . THR A 1 88 ? -14.864 -2.610 20.643 1.00 47.09 88 THR A C 1
ATOM 628 O O . THR A 1 88 ? -15.974 -2.780 20.158 1.00 47.09 88 THR A O 1
ATOM 631 N N . SER A 1 89 ? -13.814 -3.000 19.910 1.00 46.03 89 SER A N 1
ATOM 632 C CA . SER A 1 89 ? -13.223 -4.351 19.996 1.00 46.03 89 SER A CA 1
ATOM 633 C C . SER A 1 89 ? -11.914 -4.422 19.192 1.00 46.03 89 SER A C 1
ATOM 635 O O . SER A 1 89 ? -11.921 -4.321 17.966 1.00 46.03 89 SER A O 1
ATOM 637 N N . SER A 1 90 ? -10.784 -4.649 19.857 1.00 52.53 90 SER A N 1
ATOM 638 C CA . SER A 1 90 ? -9.521 -5.023 19.215 1.00 52.53 90 SER A CA 1
ATOM 639 C C . SER A 1 90 ? -9.581 -6.493 18.783 1.00 52.53 90 SER A C 1
ATOM 641 O O . SER A 1 90 ? -9.409 -7.386 19.610 1.00 52.53 90 SER A O 1
ATOM 643 N N . THR A 1 91 ? -9.826 -6.761 17.497 1.00 44.41 91 THR A N 1
ATOM 644 C CA . THR A 1 91 ? -9.596 -8.098 16.922 1.00 44.41 91 THR A CA 1
ATOM 645 C C . THR A 1 91 ? -8.184 -8.142 16.352 1.00 44.41 91 THR A C 1
ATOM 647 O O . THR A 1 91 ? -7.947 -7.782 15.200 1.00 44.41 91 THR A O 1
ATOM 650 N N . SER A 1 92 ? -7.235 -8.576 17.175 1.00 49.59 92 SER A N 1
ATOM 651 C CA . SER A 1 92 ? -5.906 -8.986 16.728 1.00 49.59 92 SER A CA 1
ATOM 652 C C . SER A 1 92 ? -6.049 -10.284 15.928 1.00 49.59 92 SER A C 1
ATOM 654 O O . SER A 1 92 ? -6.278 -11.344 16.509 1.00 49.59 92 SER A O 1
ATOM 656 N N . LYS A 1 93 ? -5.949 -10.233 14.594 1.00 53.12 93 LYS A N 1
ATOM 657 C CA . LYS A 1 93 ? -5.803 -11.454 13.786 1.00 53.12 93 LYS A CA 1
ATOM 658 C C . LYS A 1 93 ? -4.356 -11.938 13.876 1.00 53.12 93 LYS A C 1
ATOM 660 O O . LYS A 1 93 ? -3.502 -11.544 13.090 1.00 53.12 93 LYS A O 1
ATOM 665 N N . THR A 1 94 ? -4.104 -12.797 14.857 1.00 41.34 94 THR A N 1
ATOM 666 C CA . THR A 1 94 ? -2.953 -13.701 14.891 1.00 41.34 94 THR A CA 1
ATOM 667 C C . THR A 1 94 ? -3.128 -14.729 13.772 1.00 41.34 94 THR A C 1
ATOM 669 O O . THR A 1 94 ? -3.906 -15.669 13.913 1.00 41.34 94 THR A O 1
ATOM 672 N N . SER A 1 95 ? -2.434 -14.548 12.645 1.00 48.41 95 SER A N 1
ATOM 673 C CA . SER A 1 95 ? -2.275 -15.612 11.647 1.00 48.41 95 SER A CA 1
ATOM 674 C C . SER A 1 95 ? -1.298 -16.652 12.187 1.00 48.41 95 SER A C 1
ATOM 676 O O . SER A 1 95 ? -0.083 -16.503 12.091 1.00 48.41 95 SER A O 1
ATOM 678 N N . SER A 1 96 ? -1.838 -17.707 12.787 1.00 47.78 96 SER A N 1
ATOM 679 C CA . SER A 1 96 ? -1.126 -18.960 13.012 1.00 47.78 96 SER A CA 1
ATOM 680 C C . SER A 1 96 ? -1.034 -19.722 11.685 1.00 47.78 96 SER A C 1
ATOM 682 O O . SER A 1 96 ? -2.023 -20.293 11.227 1.00 47.78 96 SER A O 1
ATOM 684 N N . THR A 1 97 ? 0.140 -19.717 11.054 1.00 43.97 97 THR A N 1
ATOM 685 C CA . THR A 1 97 ? 0.431 -20.529 9.864 1.00 43.97 97 THR A CA 1
ATOM 686 C C . THR A 1 97 ? 0.558 -21.995 10.277 1.00 43.97 97 THR A C 1
ATOM 688 O O . THR A 1 97 ? 1.570 -22.407 10.839 1.00 43.97 97 THR A O 1
ATOM 691 N N . THR A 1 98 ? -0.475 -22.795 10.013 1.00 37.72 98 THR A N 1
ATOM 692 C CA . THR A 1 98 ? -0.380 -24.258 10.046 1.00 37.72 98 THR A CA 1
ATOM 693 C C . THR A 1 98 ? 0.339 -24.709 8.778 1.00 37.72 98 THR A C 1
ATOM 695 O O . THR A 1 98 ? -0.171 -24.542 7.673 1.00 37.72 98 THR A O 1
ATOM 698 N N . LEU A 1 99 ? 1.542 -25.261 8.935 1.00 59.69 99 LEU A N 1
ATOM 699 C CA . LEU A 1 99 ? 2.253 -25.965 7.871 1.00 59.69 99 LEU A CA 1
ATOM 700 C C . LEU A 1 99 ? 1.425 -27.191 7.468 1.00 59.69 99 LEU A C 1
ATOM 702 O O . LEU A 1 99 ? 1.363 -28.164 8.218 1.00 59.69 99 LEU A O 1
ATOM 706 N N . VAL A 1 100 ? 0.790 -27.144 6.298 1.00 43.41 100 VAL A N 1
ATOM 707 C CA . VAL A 1 100 ? 0.234 -28.333 5.646 1.00 43.41 100 VAL A CA 1
ATOM 708 C C . VAL A 1 100 ? 1.072 -28.668 4.421 1.00 43.41 100 VAL A C 1
ATOM 710 O O . VAL A 1 100 ? 1.154 -27.934 3.441 1.00 43.41 100 VAL A O 1
ATOM 713 N N . THR A 1 101 ? 1.767 -29.787 4.561 1.00 49.47 101 THR A N 1
ATOM 714 C CA . THR A 1 101 ? 2.494 -30.522 3.536 1.00 49.47 101 THR A CA 1
ATOM 715 C C . THR A 1 101 ? 1.501 -31.232 2.608 1.00 49.47 101 THR A C 1
ATOM 717 O O . THR A 1 101 ? 0.487 -31.744 3.085 1.00 49.47 101 THR A O 1
ATOM 720 N N . SER A 1 102 ? 1.897 -31.407 1.338 1.00 46.81 102 SER A N 1
ATOM 721 C CA . SER A 1 102 ? 1.276 -32.254 0.287 1.00 46.81 102 SER A CA 1
ATOM 722 C C . SER A 1 102 ? 0.127 -31.561 -0.481 1.00 46.81 102 SER A C 1
ATOM 724 O O . SER A 1 102 ? -0.694 -30.888 0.119 1.00 46.8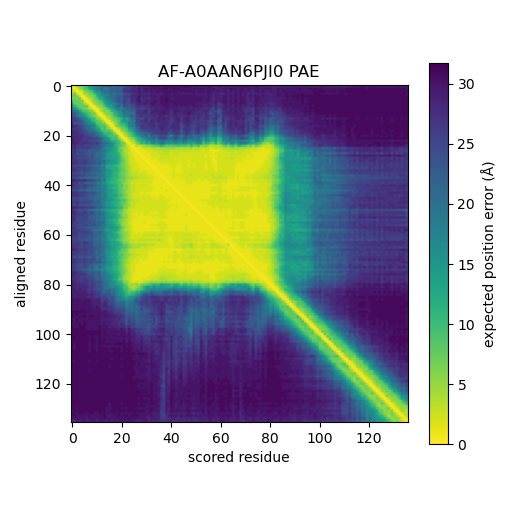1 102 SER A O 1
ATOM 726 N N . SER A 1 103 ? -0.011 -31.629 -1.809 1.00 48.06 103 SER A N 1
ATOM 727 C CA . SER A 1 103 ? 0.441 -32.643 -2.765 1.00 48.06 103 SER A CA 1
ATOM 728 C C . SER A 1 103 ? 0.469 -32.063 -4.183 1.00 48.06 103 SER A C 1
ATOM 730 O O . SER A 1 103 ? -0.421 -31.317 -4.584 1.00 48.06 103 SER A O 1
ATOM 732 N N . SER A 1 104 ? 1.463 -32.475 -4.959 1.00 54.34 104 SER A N 1
ATOM 733 C CA . SER A 1 104 ? 1.556 -32.339 -6.410 1.00 54.34 104 SER A CA 1
ATOM 734 C C . SER A 1 104 ? 0.313 -32.912 -7.100 1.00 54.34 104 SER A C 1
ATOM 736 O O . SER A 1 104 ? -0.120 -34.020 -6.785 1.00 54.34 104 SER A O 1
ATOM 738 N N . SER A 1 105 ? -0.243 -32.204 -8.079 1.00 53.22 105 SER A N 1
ATOM 739 C CA . SER A 1 105 ? -1.188 -32.773 -9.045 1.00 53.22 105 SER A CA 1
ATOM 740 C C . SER A 1 105 ? -0.956 -32.127 -10.401 1.00 53.22 105 SER A C 1
ATOM 742 O O . SER A 1 105 ? -1.427 -31.035 -10.704 1.00 53.22 105 SER A O 1
ATOM 744 N N . SER A 1 106 ? -0.147 -32.824 -11.186 1.00 54.12 106 SER A N 1
ATOM 745 C CA . SER A 1 106 ? 0.047 -32.643 -12.613 1.00 54.12 106 SER A CA 1
ATOM 746 C C . SER A 1 106 ? -1.258 -32.944 -13.354 1.00 54.12 106 SER A C 1
ATOM 748 O O . SER A 1 106 ? -1.854 -33.996 -13.137 1.00 54.12 106 SER A O 1
ATOM 750 N N . SER A 1 107 ? -1.655 -32.091 -14.294 1.00 52.81 107 SER A N 1
ATOM 751 C CA . SER A 1 107 ? -2.575 -32.483 -15.366 1.00 52.81 107 SER A CA 1
ATOM 752 C C . SER A 1 107 ? -2.229 -31.713 -16.634 1.00 52.81 107 SER A C 1
ATOM 754 O O . SER A 1 107 ? -2.589 -30.551 -16.814 1.00 52.81 107 SER A O 1
ATOM 756 N N . SER A 1 108 ? -1.458 -32.381 -17.483 1.00 44.12 108 SER A N 1
ATOM 757 C CA . SER A 1 108 ? -1.145 -31.998 -18.854 1.00 44.12 108 SER A CA 1
ATOM 758 C C . SER A 1 108 ? -2.219 -32.555 -19.804 1.00 44.12 108 SER A C 1
ATOM 760 O O . SER A 1 108 ? -2.588 -33.711 -19.635 1.00 44.12 108 SER A O 1
ATOM 762 N N . LEU A 1 109 ? -2.573 -31.777 -20.848 1.00 45.59 109 LEU A N 1
ATOM 763 C CA . LEU A 1 109 ? -3.113 -32.202 -22.167 1.00 45.59 109 LEU A CA 1
ATOM 764 C C . LEU A 1 109 ? -4.546 -32.807 -22.127 1.00 45.59 109 LEU A C 1
ATOM 766 O O . LEU A 1 109 ? -4.918 -33.470 -21.178 1.00 45.59 109 LEU A O 1
ATOM 770 N N . SER A 1 110 ? -5.462 -32.677 -23.089 1.00 44.41 110 SER A N 1
ATOM 771 C CA . SER A 1 110 ? -5.471 -32.258 -24.493 1.00 44.41 110 SER A CA 1
ATOM 772 C C . SER A 1 110 ? -6.946 -32.085 -24.911 1.00 44.41 110 SER A C 1
ATOM 774 O O . SER A 1 110 ? -7.791 -32.803 -24.377 1.00 44.41 110 SER A O 1
ATOM 776 N N . SER A 1 111 ? -7.263 -31.232 -25.892 1.00 43.44 111 SER A N 1
ATOM 777 C CA . SER A 1 111 ? -8.095 -31.602 -27.061 1.00 43.44 111 SER A CA 1
ATOM 778 C C . SER A 1 111 ? -8.344 -30.404 -27.976 1.00 43.44 111 SER A C 1
ATOM 780 O O . SER A 1 111 ? -8.981 -29.420 -27.610 1.00 43.44 111 SER A O 1
ATOM 782 N N . ALA A 1 112 ? -7.829 -30.538 -29.193 1.00 51.94 112 ALA A N 1
ATOM 783 C CA . ALA A 1 112 ? -8.131 -29.728 -30.360 1.00 51.94 112 ALA A CA 1
ATOM 784 C C . ALA A 1 112 ? -9.460 -30.164 -30.999 1.00 51.94 112 ALA A C 1
ATOM 786 O O . ALA A 1 112 ? -9.722 -31.365 -31.033 1.00 51.94 112 ALA A O 1
ATOM 787 N N . LEU A 1 113 ? -10.217 -29.228 -31.597 1.00 42.50 113 LEU A N 1
ATOM 788 C CA . LEU A 1 113 ? -11.017 -29.491 -32.806 1.00 42.50 113 LEU A CA 1
ATOM 789 C C . LEU A 1 113 ? -11.456 -28.185 -33.522 1.00 42.50 113 LEU A C 1
ATOM 791 O O . LEU A 1 113 ? -12.283 -27.444 -33.007 1.00 42.50 113 LEU A O 1
ATOM 795 N N . THR A 1 114 ? -10.889 -27.978 -34.722 1.00 35.72 114 THR A N 1
ATOM 796 C CA . THR A 1 114 ? -11.475 -27.421 -35.975 1.00 35.72 114 THR A CA 1
ATOM 797 C C . THR A 1 114 ? -12.007 -25.973 -35.963 1.00 35.72 114 THR A C 1
ATOM 799 O O . THR A 1 114 ? -12.926 -25.623 -35.240 1.00 35.72 114 THR A O 1
ATOM 802 N N . THR A 1 115 ? -11.534 -25.067 -36.829 1.00 36.50 115 THR A N 1
ATOM 803 C CA . THR A 1 115 ? -12.001 -24.988 -38.229 1.00 36.50 115 THR A CA 1
ATOM 804 C C . THR A 1 115 ? -11.058 -24.154 -39.098 1.00 36.50 115 THR A C 1
ATOM 806 O O . THR A 1 115 ? -10.689 -23.035 -38.755 1.00 36.50 115 THR A O 1
ATOM 809 N N . ALA A 1 116 ? -10.692 -24.719 -40.248 1.00 47.75 116 ALA A N 1
ATOM 810 C CA . ALA A 1 116 ? -9.988 -24.055 -41.333 1.00 47.75 116 ALA A CA 1
ATOM 811 C C . ALA A 1 116 ? -10.936 -23.132 -42.112 1.00 47.75 116 ALA A C 1
ATOM 813 O O . ALA A 1 116 ? -12.039 -23.551 -42.449 1.00 47.75 116 ALA A O 1
ATOM 814 N N . THR A 1 117 ? -10.488 -21.930 -42.482 1.00 42.22 117 THR A N 1
ATOM 815 C CA . THR A 1 117 ? -10.833 -21.300 -43.770 1.00 42.22 117 THR A CA 1
ATOM 816 C C . THR A 1 117 ? -9.732 -20.312 -44.172 1.00 42.22 117 THR A C 1
ATOM 818 O O . THR A 1 117 ? -9.511 -19.277 -43.554 1.00 42.22 117 THR A O 1
ATOM 821 N N . THR A 1 118 ? -9.024 -20.737 -45.212 1.00 42.75 118 THR A N 1
ATOM 822 C CA . THR A 1 118 ? -8.214 -20.060 -46.229 1.00 42.75 118 THR A CA 1
ATOM 823 C C . THR A 1 118 ? -8.463 -18.558 -46.421 1.00 42.75 118 THR A C 1
ATOM 825 O O . THR A 1 118 ? -9.602 -18.156 -46.618 1.00 42.75 118 THR A O 1
ATOM 828 N N . THR A 1 119 ? -7.398 -17.748 -46.512 1.00 42.81 119 THR A N 1
ATOM 829 C CA . THR A 1 119 ? -7.017 -17.010 -47.742 1.00 42.81 119 THR A CA 1
ATOM 830 C C . THR A 1 119 ? -5.590 -16.475 -47.601 1.00 42.81 119 THR A C 1
ATOM 832 O O . THR A 1 119 ? -5.256 -15.760 -46.662 1.00 42.81 119 THR A O 1
ATOM 835 N N . ALA A 1 120 ? -4.745 -16.876 -48.545 1.00 45.50 120 ALA A N 1
ATOM 836 C CA . ALA A 1 120 ? -3.369 -16.447 -48.698 1.00 45.50 120 ALA A CA 1
ATOM 837 C C . ALA A 1 120 ? -3.300 -15.107 -49.442 1.00 45.50 120 ALA A C 1
ATOM 839 O O . ALA A 1 120 ? -3.902 -14.991 -50.505 1.00 45.50 120 ALA A O 1
ATOM 840 N N . THR A 1 121 ? -2.475 -14.176 -48.955 1.00 44.41 121 THR A N 1
ATOM 841 C CA . THR A 1 121 ? -1.798 -13.204 -49.823 1.00 44.41 121 THR A CA 1
ATOM 842 C C . THR A 1 121 ? -0.373 -12.995 -49.318 1.00 44.41 121 THR A C 1
ATOM 844 O O . THR A 1 121 ? -0.122 -12.479 -48.233 1.00 44.41 121 THR A O 1
ATOM 847 N N . THR A 1 122 ? 0.551 -13.473 -50.137 1.00 44.91 122 THR A N 1
ATOM 848 C CA . THR A 1 122 ? 1.999 -13.261 -50.162 1.00 44.91 122 THR A CA 1
ATOM 849 C C . THR A 1 122 ? 2.407 -11.793 -50.030 1.00 44.91 122 THR A C 1
ATOM 851 O O . THR A 1 122 ? 1.781 -10.942 -50.653 1.00 44.91 122 THR A O 1
ATOM 854 N N . THR A 1 123 ? 3.517 -11.503 -49.336 1.00 43.25 123 THR A N 1
ATOM 855 C CA . THR A 1 123 ? 4.764 -10.965 -49.935 1.00 43.25 123 THR A CA 1
ATOM 856 C C . THR A 1 123 ? 5.867 -10.909 -48.870 1.00 43.25 123 THR A C 1
ATOM 858 O O . THR A 1 123 ? 5.715 -10.304 -47.814 1.00 43.25 123 THR A O 1
ATOM 861 N N . ALA A 1 124 ? 6.977 -11.583 -49.163 1.00 47.47 124 ALA A N 1
ATOM 862 C CA . ALA A 1 124 ? 8.211 -11.594 -48.394 1.00 47.47 124 ALA A CA 1
ATOM 863 C C . ALA A 1 124 ? 9.021 -10.310 -48.625 1.00 47.47 124 ALA A C 1
ATOM 865 O O . ALA A 1 124 ? 9.066 -9.830 -49.751 1.00 47.47 124 ALA A O 1
ATOM 866 N N . THR A 1 125 ? 9.733 -9.821 -47.606 1.00 47.62 125 THR A N 1
ATOM 867 C CA . THR A 1 125 ? 11.089 -9.250 -47.743 1.00 47.62 125 THR A CA 1
ATOM 868 C C . THR A 1 125 ? 11.746 -9.238 -46.362 1.00 47.62 125 THR A C 1
ATOM 870 O O . THR A 1 125 ? 11.361 -8.480 -45.476 1.00 47.62 125 THR A O 1
ATOM 873 N N . SER A 1 126 ? 12.737 -10.108 -46.184 1.00 47.41 126 SER A N 1
ATOM 874 C CA . SER A 1 126 ? 13.703 -10.067 -45.091 1.00 47.41 126 SER A CA 1
ATOM 875 C C . SER A 1 126 ? 14.996 -9.486 -45.645 1.00 47.41 126 SER A C 1
ATOM 877 O O . SER A 1 126 ? 15.538 -10.042 -46.596 1.00 47.41 126 SER A O 1
ATOM 879 N N . THR A 1 127 ? 15.522 -8.434 -45.021 1.00 46.41 127 THR A N 1
ATOM 880 C CA . THR A 1 127 ? 16.928 -8.059 -45.198 1.00 46.41 127 THR A CA 1
ATOM 881 C C . THR A 1 127 ? 17.508 -7.722 -43.835 1.00 46.41 127 THR A C 1
ATOM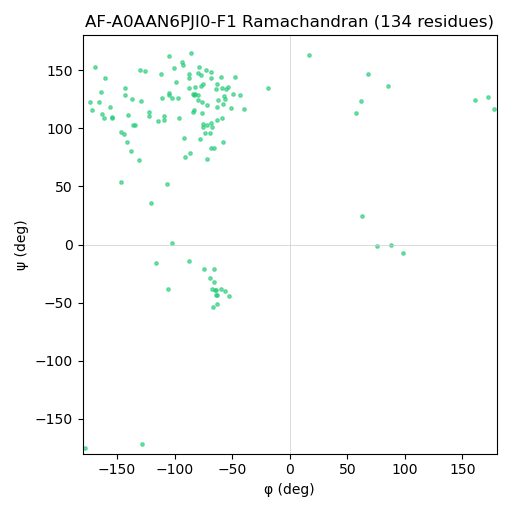 883 O O . THR A 1 127 ? 17.239 -6.671 -43.260 1.00 46.41 127 THR A O 1
ATOM 886 N N . ALA A 1 128 ? 18.270 -8.674 -43.306 1.00 48.44 128 ALA A N 1
ATOM 887 C CA . ALA A 1 128 ? 19.204 -8.465 -42.219 1.00 48.44 128 ALA A CA 1
ATOM 888 C C . ALA A 1 128 ? 20.477 -7.839 -42.800 1.00 48.44 128 ALA A C 1
ATOM 890 O O . ALA A 1 128 ? 21.049 -8.393 -43.737 1.00 48.44 128 ALA A O 1
ATOM 891 N N . THR A 1 129 ? 20.938 -6.733 -42.220 1.00 50.59 129 THR A N 1
ATOM 892 C CA . THR A 1 129 ? 22.291 -6.223 -42.456 1.00 50.59 129 THR A CA 1
ATOM 893 C C . THR A 1 129 ? 22.898 -5.846 -41.114 1.00 50.59 129 THR A C 1
ATOM 895 O O . THR A 1 129 ? 22.568 -4.818 -40.527 1.00 50.59 129 THR A O 1
ATOM 898 N N . SER A 1 130 ? 23.775 -6.719 -40.629 1.00 47.91 130 SER A N 1
ATOM 899 C CA . SER A 1 130 ? 24.745 -6.424 -39.580 1.00 47.91 130 SER A CA 1
ATOM 900 C C . SER A 1 130 ? 25.920 -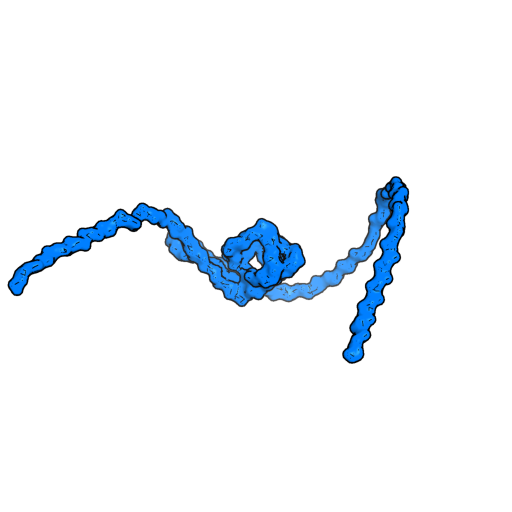5.685 -40.213 1.00 47.91 130 SER A C 1
ATOM 902 O O . SER A 1 130 ? 26.545 -6.223 -41.125 1.00 47.91 130 SER A O 1
ATOM 904 N N . THR A 1 131 ? 26.265 -4.502 -39.707 1.00 52.56 131 THR A N 1
ATOM 905 C CA . THR A 1 131 ? 27.541 -3.852 -40.036 1.00 52.56 131 THR A CA 1
ATOM 906 C C . THR A 1 131 ? 28.310 -3.604 -38.748 1.00 52.56 131 THR A C 1
ATOM 908 O O . THR A 1 131 ? 27.915 -2.804 -37.905 1.00 52.56 131 THR A O 1
ATOM 911 N N . ILE A 1 132 ? 29.396 -4.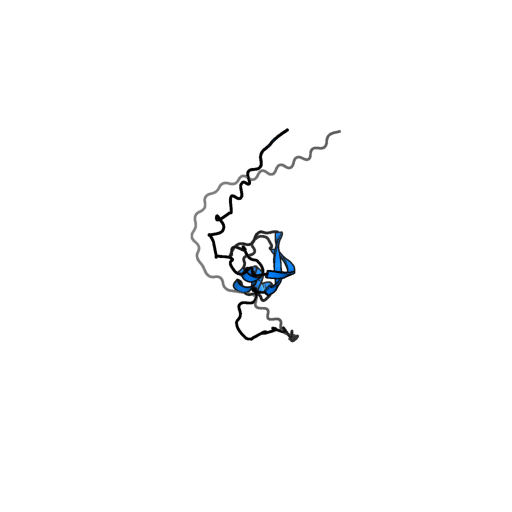358 -38.603 1.00 48.66 132 ILE A N 1
ATOM 912 C CA . ILE A 1 132 ? 30.421 -4.221 -37.574 1.00 48.66 132 ILE A CA 1
ATOM 913 C C . ILE A 1 132 ? 31.384 -3.143 -38.082 1.00 48.66 132 ILE A C 1
ATOM 915 O O . ILE A 1 132 ? 32.043 -3.344 -39.100 1.00 48.66 132 ILE A O 1
ATOM 919 N N . THR A 1 133 ? 31.447 -2.000 -37.403 1.00 51.69 133 THR A N 1
ATOM 920 C CA . THR A 1 133 ? 32.427 -0.944 -37.688 1.00 51.69 133 THR A CA 1
ATOM 921 C C . THR A 1 133 ? 33.614 -1.112 -36.746 1.00 51.69 133 THR A C 1
ATOM 923 O O . THR A 1 133 ? 33.506 -0.853 -35.550 1.00 51.69 133 THR A O 1
ATOM 926 N N . SER A 1 134 ? 34.748 -1.541 -37.299 1.00 49.50 134 SER A N 1
ATOM 927 C CA . SER A 1 134 ? 36.080 -1.362 -36.717 1.00 49.50 134 SER A CA 1
ATOM 928 C C . SER A 1 134 ? 36.789 -0.260 -37.499 1.00 49.50 134 SER A C 1
ATOM 930 O O . SER A 1 134 ? 36.815 -0.298 -38.728 1.00 49.50 134 SER A O 1
ATOM 932 N N . THR A 1 135 ? 37.363 0.710 -36.797 1.00 53.34 135 THR A N 1
ATOM 933 C CA . THR A 1 135 ? 38.204 1.770 -37.373 1.00 53.34 135 THR A CA 1
ATOM 934 C C . THR A 1 135 ? 39.512 1.887 -36.588 1.00 53.34 135 THR A C 1
ATOM 936 O O . THR A 1 135 ? 39.513 1.528 -35.408 1.00 53.34 135 THR A O 1
ATOM 939 N N . PRO A 1 136 ? 40.596 2.308 -37.269 1.00 67.62 136 PRO A N 1
ATOM 940 C CA . PRO A 1 136 ? 41.988 2.166 -36.830 1.00 67.62 136 PRO A CA 1
ATOM 941 C C . PRO A 1 136 ? 42.399 3.081 -35.676 1.00 67.62 136 PRO A C 1
ATOM 943 O O . PRO A 1 136 ? 41.762 4.144 -35.496 1.00 67.62 136 PRO A O 1
#

Nearest PDB structures (foldseek):
  5bum-assembly1_B  TM=9.303E-01  e=1.521E-03  Equisetum arvense
  4pxv-assembly2_B  TM=8.638E-01  e=9.029E-03  Pteris ryukyuensis
  4b8v-assembly1_A  TM=6.629E-01  e=1.037E-01  Fulvia fulva
  2mpw-assembly1_A  TM=6.180E-01  e=1.551E+00  Escherichia coli

Foldseek 3Di:
DDDDDDDPPPDDDPPDDDPPPPFDKDKFFDDWDFDAPPAFLVNVLVVLVHDSVRQCLNPPPDDGGDDDGRDIGRSDIDIDTDDDPDDDDDDDPPPDDDDDDDDDDDDDDDDDDDDDDDDDDDDDDDDDDDDDDDDD

Organism: NCBI:txid2588326

Secondary structure (DSSP, 8-state):
-------------------------EEEEEEEEEPPTT-BHHHHHHHTT--HHHHHHHSTT--SSB--TT-EEEEEEEEE----S---------------------------------------------------

Radius of gyration: 31.87 Å; Cα contacts (8 Å, |Δi|>4): 106; chains: 1; bounding box: 59×98×74 Å

Sequence (136 aa):
MHPTALLFLGFLPHLISAAALKARQTVTCQILFPASAGDTCDSFVASWGLTVAGFQALNPGVSCPTLVSGHDYCVVGSVSAPPTTSTTSSTSKTSSTTLVTSSSSSSSLSSALTTATTTATTTATSTATSTITSTP

InterPro domains:
  IPR018392 LysM domain [PS51782] (31-75)
  IPR036779 LysM domain superfamily [G3DSA:3.10.350.10] (29-75)

Solvent-accessible surface area (backbone atoms only — not comparable to full-atom values): 9912 Å² total; per-residue (Å²): 134,89,86,80,88,82,85,83,82,75,78,82,85,86,87,83,85,73,98,69,78,68,73,66,66,44,62,48,71,76,38,72,47,59,37,52,83,89,36,31,41,67,67,52,27,55,80,68,76,45,49,62,69,58,41,39,61,52,32,78,85,67,60,78,56,62,56,58,56,69,43,69,40,42,76,39,67,50,72,45,67,60,88,64,100,68,84,84,80,90,80,79,82,78,82,76,83,76,89,75,81,87,79,92,80,89,84,79,88,87,86,87,81,89,84,91,80,89,83,89,80,90,84,88,86,86,82,89,82,89,80,85,85,83,81,136

pLDDT: mean 70.16, std 23.21, range [35.72, 98.62]